Protein AF-K0RVX6-F1 (afdb_monomer_lite)

InterPro domains:
  IPR013709 2-isopropylmalate synthase LeuA, allosteric (dimerisation) domain [PF08502] (10-38)
  IPR036230 2-isopropylmalate synthase LeuA, al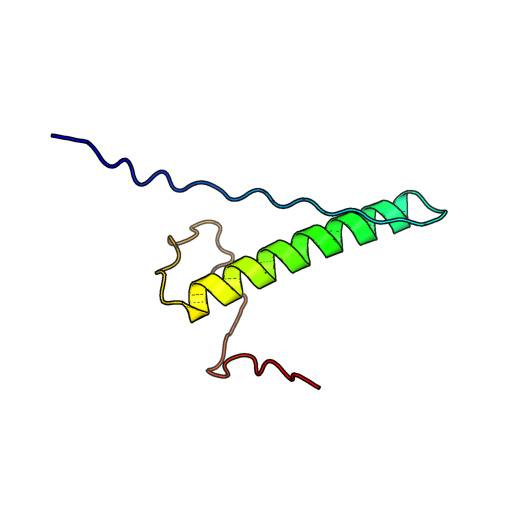losteric (dimerisation) domain superfamily [G3DSA:3.30.160.270] (2-38)
  IPR036230 2-isopropylmalate synthase LeuA, allosteric (dimerisation) domain superfamily [SSF110921] (10-37)

Structure (mmCIF, N/CA/C/O backbone):
data_AF-K0RVX6-F1
#
_entry.id   AF-K0RVX6-F1
#
loop_
_atom_site.group_PDB
_atom_site.id
_atom_site.type_symbol
_atom_site.label_atom_id
_atom_site.label_alt_id
_atom_site.label_comp_id
_atom_site.label_asym_id
_atom_site.label_entity_id
_atom_site.label_seq_id
_atom_site.pdbx_PDB_ins_code
_atom_site.Cartn_x
_atom_site.Cartn_y
_atom_site.Cartn_z
_atom_site.occupancy
_atom_site.B_iso_or_equiv
_atom_site.auth_seq_id
_atom_site.auth_comp_id
_atom_site.auth_asym_id
_atom_site.auth_atom_id
_atom_site.pdbx_PDB_model_num
ATOM 1 N N . MET A 1 1 ? -0.995 17.597 36.793 1.00 45.69 1 MET A N 1
ATOM 2 C CA . MET A 1 1 ? -2.194 17.531 35.933 1.00 45.69 1 MET A CA 1
ATOM 3 C C . MET A 1 1 ? -1.693 17.266 34.532 1.00 45.69 1 MET A C 1
ATOM 5 O O . MET A 1 1 ? -1.275 18.201 33.862 1.00 45.69 1 MET A O 1
ATOM 9 N N . ASP A 1 2 ? -1.638 15.998 34.136 1.00 45.34 2 ASP A N 1
ATOM 10 C CA . ASP A 1 2 ? -1.099 15.619 32.833 1.00 45.34 2 ASP A CA 1
ATOM 11 C C . ASP A 1 2 ? -2.229 15.665 31.813 1.00 45.34 2 ASP A C 1
ATOM 13 O O . ASP A 1 2 ? -3.156 14.856 31.836 1.00 45.34 2 ASP A O 1
ATOM 17 N N . ALA A 1 3 ? -2.182 16.674 30.947 1.00 55.59 3 ALA A N 1
ATOM 18 C CA . ALA A 1 3 ? -3.080 16.791 29.816 1.00 55.59 3 ALA A CA 1
ATOM 19 C C . ALA A 1 3 ? -2.798 15.630 28.851 1.00 55.59 3 ALA A C 1
ATOM 21 O O . ALA A 1 3 ? -1.930 15.725 27.980 1.00 55.59 3 ALA A O 1
ATOM 22 N N . GLN A 1 4 ? -3.528 14.520 29.000 1.00 61.03 4 GLN A N 1
ATOM 23 C CA . GLN A 1 4 ? -3.659 13.510 27.955 1.00 61.03 4 GLN A CA 1
ATOM 24 C C . GLN A 1 4 ? -4.359 14.163 26.763 1.00 61.03 4 GLN A C 1
ATOM 26 O O . GLN A 1 4 ? -5.573 14.088 26.587 1.00 61.03 4 GLN A O 1
ATOM 31 N N . THR A 1 5 ? -3.569 14.843 25.936 1.00 56.22 5 THR A N 1
ATOM 32 C CA . THR A 1 5 ? -3.979 15.196 24.586 1.00 56.22 5 THR A CA 1
ATOM 33 C C . THR A 1 5 ? -4.195 13.872 23.863 1.00 56.22 5 THR A C 1
ATOM 35 O O . THR A 1 5 ? -3.250 13.190 23.468 1.00 56.22 5 THR A O 1
ATOM 38 N N . SER A 1 6 ? -5.456 13.451 23.758 1.00 52.25 6 SER A N 1
ATOM 39 C CA . SER A 1 6 ? -5.872 12.401 22.834 1.00 52.25 6 SER A CA 1
ATOM 40 C C . SER A 1 6 ? -5.650 12.950 21.430 1.00 52.25 6 SER A C 1
ATOM 42 O O . SER A 1 6 ? -6.562 13.450 20.776 1.00 52.25 6 SER A O 1
ATOM 44 N N . GLN A 1 7 ? -4.388 12.989 21.001 1.00 52.62 7 GLN A N 1
ATOM 45 C CA . GLN A 1 7 ? -4.057 13.344 19.640 1.00 52.62 7 GLN A CA 1
ATOM 46 C C . GLN A 1 7 ? -4.710 12.274 18.783 1.00 52.62 7 GLN A C 1
ATOM 48 O O . GLN A 1 7 ? -4.312 11.106 18.830 1.00 52.62 7 GLN A O 1
ATOM 53 N N . LEU A 1 8 ? -5.731 12.681 18.032 1.00 56.56 8 LEU A N 1
ATOM 54 C CA . LEU A 1 8 ? -6.274 11.945 16.904 1.00 56.56 8 LEU A CA 1
ATOM 55 C C . LEU A 1 8 ? -5.124 11.732 15.918 1.00 56.56 8 LEU A C 1
ATOM 57 O O . LEU A 1 8 ? -4.921 12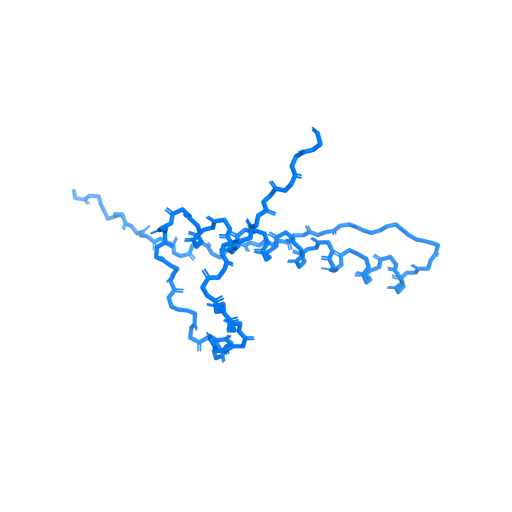.498 14.984 1.00 56.56 8 LEU A O 1
ATOM 61 N N . ARG A 1 9 ? -4.279 10.735 16.195 1.00 64.56 9 ARG A N 1
ATOM 62 C CA . ARG A 1 9 ? -3.131 10.398 15.366 1.00 64.56 9 ARG A CA 1
ATOM 63 C C . ARG A 1 9 ? -3.689 9.835 14.075 1.00 64.56 9 ARG A C 1
ATOM 65 O O . ARG A 1 9 ? -4.060 8.662 14.020 1.00 64.56 9 ARG A O 1
ATOM 72 N N . GLU A 1 10 ? -3.733 10.673 13.049 1.00 71.88 10 GLU A N 1
ATOM 73 C CA . GLU A 1 10 ? -3.968 10.239 11.681 1.00 71.88 10 GLU A CA 1
ATOM 74 C C . GLU A 1 10 ? -2.965 9.130 11.343 1.00 71.88 10 GLU A C 1
ATOM 76 O O . GLU A 1 10 ? -1.743 9.325 11.321 1.00 71.88 10 GLU A O 1
ATOM 81 N N . LYS A 1 11 ? -3.479 7.913 11.153 1.00 81.38 11 LYS A N 1
ATOM 82 C CA . LYS A 1 11 ? -2.658 6.751 10.825 1.00 81.38 11 LYS A CA 1
ATOM 83 C C . LYS A 1 11 ? -2.411 6.768 9.319 1.00 81.38 11 LYS A C 1
ATOM 85 O O . LYS A 1 11 ? -3.328 6.554 8.536 1.00 81.38 11 LYS A O 1
ATOM 90 N N . LYS A 1 12 ? -1.165 7.015 8.913 1.00 90.31 12 LYS A N 1
ATOM 91 C CA . LYS A 1 12 ? -0.757 6.956 7.503 1.00 90.31 12 LYS A CA 1
ATOM 92 C C . LYS A 1 12 ? -0.530 5.503 7.078 1.00 90.31 12 LYS A C 1
ATOM 94 O O . LYS A 1 12 ? 0.083 4.733 7.821 1.00 90.31 12 LYS A O 1
ATOM 99 N N . PHE A 1 13 ? -0.999 5.148 5.883 1.00 92.56 13 PHE A N 1
ATOM 100 C CA . PHE A 1 13 ? -0.830 3.822 5.286 1.00 92.56 13 PHE A CA 1
ATOM 101 C C . PHE A 1 13 ? -0.004 3.921 4.009 1.00 92.56 13 PHE A C 1
ATOM 103 O O . PHE A 1 13 ? -0.221 4.808 3.189 1.00 92.56 13 PHE A O 1
ATOM 110 N N . SER A 1 14 ? 0.930 2.991 3.842 1.00 94.25 14 SER A N 1
ATOM 111 C CA . SER A 1 14 ? 1.736 2.843 2.634 1.00 94.25 14 SER A CA 1
ATOM 112 C C . SER A 1 14 ? 1.643 1.415 2.107 1.00 94.25 14 SER A C 1
ATOM 114 O O . SER A 1 14 ? 1.426 0.451 2.857 1.00 94.25 14 SER A O 1
ATOM 116 N N . GLY A 1 15 ? 1.812 1.271 0.799 1.00 93.31 15 GLY A N 1
ATOM 117 C CA . GLY A 1 15 ? 1.829 -0.008 0.109 1.00 93.31 15 GLY A CA 1
ATOM 118 C C . GLY A 1 15 ? 2.961 -0.048 -0.903 1.00 93.31 15 GLY A C 1
ATOM 119 O O . GLY A 1 15 ? 3.515 0.984 -1.276 1.00 93.31 15 GLY A O 1
ATOM 120 N N . SER A 1 16 ? 3.322 -1.257 -1.308 1.00 95.12 16 SER A N 1
ATOM 121 C CA . SER A 1 16 ? 4.292 -1.518 -2.363 1.00 95.12 16 SER A CA 1
ATOM 122 C C . SER A 1 16 ? 3.646 -2.428 -3.397 1.00 95.12 16 SER A C 1
ATOM 124 O O . SER A 1 16 ? 2.801 -3.264 -3.070 1.00 95.12 16 SER A O 1
ATOM 126 N N . GLY A 1 17 ? 4.024 -2.228 -4.651 1.00 93.25 17 GLY A N 1
ATOM 127 C CA . GLY A 1 17 ? 3.598 -3.030 -5.782 1.00 93.25 17 GLY A CA 1
ATOM 128 C C . GLY A 1 17 ? 4.789 -3.223 -6.703 1.00 93.25 17 GLY A C 1
ATOM 129 O O . GLY A 1 17 ? 5.566 -2.295 -6.909 1.00 93.25 17 GLY A O 1
ATOM 130 N N . SER A 1 18 ? 4.953 -4.440 -7.210 1.00 95.44 18 SER A N 1
ATOM 131 C CA . SER A 1 18 ? 5.964 -4.764 -8.211 1.00 95.44 18 SER A CA 1
ATOM 132 C C . SER A 1 18 ? 5.248 -5.180 -9.483 1.00 95.44 18 SER A C 1
ATOM 134 O O . SER A 1 18 ? 4.311 -5.985 -9.445 1.00 95.44 18 SER A O 1
ATOM 136 N N . ASP A 1 19 ? 5.652 -4.567 -10.584 1.00 96.00 19 ASP A N 1
ATOM 137 C CA . ASP A 1 19 ? 5.264 -4.939 -11.932 1.00 96.00 19 ASP A CA 1
ATOM 138 C C . ASP A 1 19 ? 6.316 -4.409 -12.911 1.00 96.00 19 ASP A C 1
ATOM 140 O O . ASP A 1 19 ? 7.118 -3.546 -12.546 1.00 96.00 19 ASP A O 1
ATOM 144 N N . THR A 1 20 ? 6.313 -4.910 -14.144 1.00 96.75 20 THR A N 1
ATOM 145 C CA . THR A 1 20 ? 7.183 -4.394 -15.212 1.00 96.75 20 THR A CA 1
ATOM 146 C C . THR A 1 20 ? 6.780 -2.984 -15.641 1.00 96.75 20 THR A C 1
ATOM 148 O O . THR A 1 20 ? 7.609 -2.222 -16.129 1.00 96.75 20 THR A O 1
ATOM 151 N N . ASP A 1 21 ? 5.505 -2.641 -15.453 1.00 97.31 21 ASP A N 1
ATOM 152 C CA . ASP A 1 21 ? 4.913 -1.355 -15.804 1.00 97.31 21 ASP A CA 1
ATOM 153 C C . ASP A 1 21 ? 4.751 -0.448 -14.563 1.00 97.31 21 ASP A C 1
ATOM 155 O O . ASP A 1 21 ? 4.299 -0.874 -13.492 1.00 97.31 21 ASP A O 1
ATOM 159 N N . ILE A 1 22 ? 5.120 0.832 -14.695 1.00 96.44 22 ILE A N 1
ATOM 160 C CA . ILE A 1 22 ? 5.084 1.816 -13.596 1.00 96.44 22 ILE A CA 1
ATOM 161 C C . ILE A 1 22 ? 3.642 2.133 -13.163 1.00 96.44 22 ILE A C 1
ATOM 163 O O . ILE A 1 22 ? 3.353 2.276 -11.971 1.00 96.44 22 ILE A O 1
ATOM 167 N N . ILE A 1 23 ? 2.708 2.217 -14.109 1.00 97.50 23 ILE A N 1
ATOM 168 C CA . ILE A 1 23 ? 1.292 2.466 -13.823 1.00 97.50 23 ILE A CA 1
ATOM 169 C C . ILE A 1 23 ? 0.715 1.277 -13.059 1.00 97.50 23 ILE A C 1
ATOM 171 O O . ILE A 1 23 ? 0.072 1.451 -12.024 1.00 97.50 23 ILE A O 1
ATOM 175 N N . THR A 1 24 ? 1.015 0.058 -13.497 1.00 97.12 24 THR A N 1
ATOM 176 C CA . THR A 1 24 ? 0.469 -1.137 -12.842 1.00 97.12 24 THR A CA 1
ATOM 177 C C . THR A 1 24 ? 1.098 -1.374 -11.465 1.00 97.12 24 THR A C 1
ATOM 179 O O . THR A 1 24 ? 0.389 -1.664 -10.496 1.00 97.12 24 THR A O 1
ATOM 182 N N . SER A 1 25 ? 2.411 -1.171 -11.324 1.00 96.75 25 SER A N 1
ATOM 183 C CA . SER A 1 25 ? 3.096 -1.263 -10.026 1.00 96.75 25 SER A CA 1
ATOM 184 C C . SER A 1 25 ? 2.600 -0.212 -9.024 1.00 96.75 25 SER A C 1
ATOM 186 O O . SER A 1 25 ? 2.353 -0.552 -7.862 1.00 96.75 25 SER A O 1
ATOM 188 N N . SER A 1 26 ? 2.356 1.031 -9.457 1.00 96.62 26 SER A N 1
ATOM 189 C CA . SER A 1 26 ? 1.789 2.080 -8.595 1.00 96.62 26 SER A CA 1
ATOM 190 C C . SER A 1 26 ? 0.334 1.802 -8.199 1.00 96.62 26 SER A C 1
ATOM 192 O O . SER A 1 26 ? -0.011 1.951 -7.024 1.00 96.62 26 SER A O 1
ATOM 194 N N . ALA A 1 27 ? -0.499 1.300 -9.117 1.00 97.62 27 ALA A N 1
ATOM 195 C CA . ALA A 1 27 ? -1.864 0.879 -8.805 1.00 97.62 27 ALA A CA 1
ATOM 196 C C . ALA A 1 27 ? -1.882 -0.247 -7.756 1.00 97.62 27 ALA A C 1
ATOM 198 O O . ALA A 1 27 ? -2.624 -0.176 -6.774 1.00 97.62 27 ALA A O 1
ATOM 199 N N . ARG A 1 28 ? -1.005 -1.253 -7.893 1.00 96.94 28 ARG A N 1
ATOM 200 C CA . ARG A 1 28 ? -0.845 -2.327 -6.893 1.00 96.94 28 ARG A CA 1
ATOM 201 C C . ARG A 1 28 ? -0.401 -1.791 -5.532 1.00 96.94 28 ARG A C 1
ATOM 203 O O . ARG A 1 28 ? -0.946 -2.198 -4.504 1.00 96.94 28 ARG A O 1
ATOM 210 N N . ALA A 1 29 ? 0.554 -0.862 -5.515 1.00 97.06 29 ALA A N 1
ATOM 211 C CA . ALA A 1 29 ? 1.007 -0.211 -4.289 1.00 97.06 29 ALA A CA 1
ATOM 212 C C . ALA A 1 29 ? -0.136 0.550 -3.597 1.00 97.06 29 ALA A C 1
ATOM 214 O O . ALA A 1 29 ? -0.311 0.438 -2.381 1.00 97.06 29 ALA A O 1
ATOM 215 N N . TYR A 1 30 ? -0.954 1.263 -4.373 1.00 96.81 30 TYR A N 1
ATOM 216 C CA . TYR A 1 30 ? -2.110 2.000 -3.873 1.00 96.81 30 TYR A CA 1
ATOM 217 C C . TYR A 1 30 ? -3.178 1.071 -3.281 1.00 96.81 30 TYR A C 1
ATOM 219 O O . TYR A 1 30 ? -3.594 1.259 -2.137 1.00 96.81 30 TYR A O 1
ATOM 227 N N . VAL A 1 31 ? -3.549 0.003 -3.994 1.00 96.38 31 VAL A N 1
ATOM 228 C CA . VAL A 1 31 ? -4.506 -1.007 -3.503 1.00 96.38 31 VAL A CA 1
ATOM 229 C C . VAL A 1 31 ? -4.005 -1.670 -2.217 1.00 96.38 31 VAL A C 1
ATOM 231 O O . VAL A 1 31 ? -4.767 -1.840 -1.267 1.00 96.38 31 VAL A O 1
ATOM 234 N N . SER A 1 32 ? -2.709 -1.981 -2.130 1.00 96.88 32 SER A N 1
ATOM 235 C CA . SER A 1 32 ? -2.093 -2.515 -0.907 1.00 96.88 32 SER A CA 1
ATOM 236 C C . SER A 1 32 ? -2.237 -1.556 0.283 1.00 96.88 32 SER A C 1
ATOM 238 O O . SER A 1 32 ? -2.578 -1.984 1.390 1.00 96.88 32 SER A O 1
ATOM 240 N N . ALA A 1 33 ? -2.039 -0.250 0.071 1.00 95.69 33 ALA A N 1
ATOM 241 C CA . ALA A 1 33 ? -2.248 0.759 1.108 1.00 95.69 33 ALA A CA 1
ATOM 242 C C . ALA A 1 33 ? -3.723 0.840 1.545 1.00 95.69 33 ALA A C 1
ATOM 244 O O . ALA A 1 33 ? -4.003 0.865 2.747 1.00 95.69 33 ALA A O 1
ATOM 245 N N . LEU A 1 34 ? -4.661 0.814 0.590 1.00 94.56 34 LEU A N 1
ATOM 246 C CA . LEU A 1 34 ? -6.101 0.828 0.868 1.00 94.56 34 LEU A CA 1
ATOM 247 C C . LEU A 1 34 ? -6.550 -0.406 1.652 1.00 94.56 34 LEU A C 1
ATOM 249 O O . LEU A 1 34 ? -7.258 -0.274 2.649 1.00 94.56 34 LEU A O 1
ATOM 253 N N . ASN A 1 35 ? -6.080 -1.596 1.279 1.00 95.12 35 ASN A N 1
ATOM 254 C CA . ASN A 1 35 ? -6.406 -2.829 1.995 1.00 95.12 35 ASN A CA 1
ATOM 255 C C . ASN A 1 35 ? -5.925 -2.778 3.452 1.00 95.12 35 ASN A C 1
ATOM 257 O O . ASN A 1 35 ? -6.648 -3.199 4.359 1.00 95.12 35 ASN A O 1
ATOM 261 N N . LYS A 1 36 ? -4.741 -2.202 3.711 1.00 92.75 36 LYS A N 1
ATOM 262 C CA . LYS A 1 36 ? -4.242 -1.989 5.081 1.00 92.75 36 LYS A CA 1
ATOM 263 C C . LYS A 1 36 ? -5.110 -1.004 5.867 1.00 92.75 36 LYS A C 1
ATOM 265 O O . LYS A 1 36 ? -5.372 -1.259 7.045 1.00 92.75 36 LYS A O 1
ATOM 270 N N . LEU A 1 37 ? -5.570 0.077 5.232 1.00 89.94 37 LEU A N 1
ATOM 271 C CA . LEU A 1 37 ? -6.470 1.062 5.841 1.00 89.94 37 LEU A CA 1
ATOM 272 C C . LEU A 1 37 ? -7.808 0.427 6.213 1.00 89.94 37 LEU A C 1
ATOM 274 O O . LEU A 1 37 ? -8.232 0.524 7.364 1.00 89.94 37 LEU A O 1
ATOM 278 N N . LEU A 1 38 ? -8.453 -0.252 5.264 1.00 90.31 38 LEU A N 1
ATOM 279 C CA . LEU A 1 38 ? -9.749 -0.897 5.476 1.00 90.31 38 LEU A CA 1
ATOM 280 C C . LEU A 1 38 ? -9.652 -1.961 6.569 1.00 90.31 38 LEU A C 1
ATOM 282 O O . LEU A 1 38 ? -10.442 -1.953 7.507 1.00 90.31 38 LEU A O 1
ATOM 286 N N . THR A 1 39 ? -8.615 -2.800 6.529 1.00 88.81 39 THR A N 1
ATOM 287 C CA . THR A 1 39 ? -8.362 -3.812 7.568 1.00 88.81 39 THR A CA 1
ATOM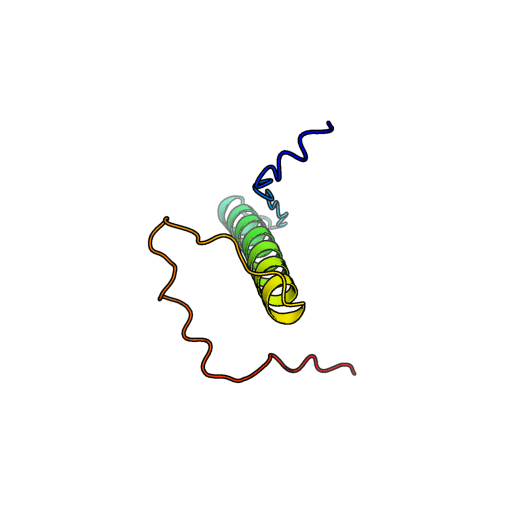 288 C C . THR A 1 39 ? -8.139 -3.179 8.943 1.00 88.81 39 THR A C 1
ATOM 290 O O . THR A 1 39 ? -8.576 -3.711 9.964 1.00 88.81 39 THR A O 1
ATOM 293 N N . TRP A 1 40 ? -7.439 -2.044 9.014 1.00 87.31 40 TRP A N 1
ATOM 294 C CA . TRP A 1 40 ? -7.266 -1.310 10.267 1.00 87.31 40 TRP A CA 1
ATOM 295 C C . TRP A 1 40 ? -8.592 -0.735 10.779 1.00 87.31 40 TRP A C 1
ATOM 297 O O . TRP A 1 40 ? -8.900 -0.900 11.959 1.00 87.31 40 TRP A O 1
ATOM 307 N N . LYS A 1 41 ? -9.395 -0.133 9.894 1.00 85.06 41 LYS A N 1
ATOM 308 C CA . LYS A 1 41 ? -10.716 0.420 10.220 1.00 85.06 41 LYS A CA 1
ATOM 309 C C . LYS A 1 41 ? -11.662 -0.669 10.735 1.00 85.06 41 LYS A C 1
ATOM 311 O O . LYS A 1 41 ? -12.246 -0.495 11.800 1.00 85.06 41 LYS A O 1
ATOM 316 N N . ILE A 1 42 ? -11.739 -1.808 10.044 1.00 84.50 42 ILE A N 1
ATOM 317 C CA . ILE A 1 42 ? -12.573 -2.958 10.430 1.00 84.50 42 ILE A CA 1
ATOM 318 C C . ILE A 1 42 ? -12.156 -3.505 11.800 1.00 84.50 42 ILE A C 1
ATOM 320 O O . ILE A 1 42 ? -13.005 -3.689 12.666 1.00 84.50 42 ILE A O 1
ATOM 324 N N . ARG A 1 43 ? -10.853 -3.718 12.044 1.00 84.25 43 ARG A N 1
ATOM 325 C CA . ARG A 1 43 ? -10.370 -4.194 13.355 1.00 84.2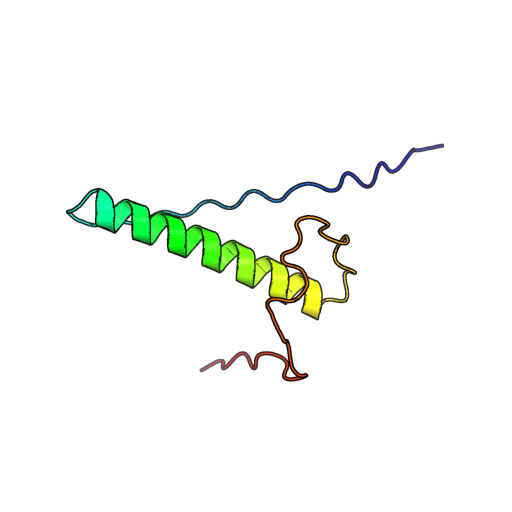5 43 ARG A CA 1
ATOM 326 C C . ARG A 1 43 ? -10.725 -3.235 14.487 1.00 84.25 43 ARG A C 1
ATOM 328 O O . ARG A 1 43 ? -11.087 -3.677 15.569 1.00 84.25 43 ARG A O 1
ATOM 335 N N . ARG A 1 44 ? -10.645 -1.929 14.238 1.00 81.75 44 ARG A N 1
ATOM 336 C CA . ARG A 1 44 ? -10.987 -0.911 15.233 1.00 81.75 44 ARG A CA 1
ATOM 337 C C . ARG A 1 44 ? -12.484 -0.901 15.558 1.00 81.75 44 ARG A C 1
ATOM 339 O O . ARG A 1 44 ? -12.838 -0.835 16.728 1.00 81.75 44 ARG A O 1
ATOM 346 N N . MET A 1 45 ? -13.339 -1.068 14.546 1.00 75.69 45 MET A N 1
ATOM 347 C CA . MET A 1 45 ? -14.782 -1.269 14.743 1.00 75.69 45 MET A CA 1
ATOM 348 C C . MET A 1 45 ? -15.073 -2.540 15.552 1.00 75.69 45 MET A C 1
ATOM 350 O O . MET A 1 45 ? -15.872 -2.505 16.482 1.00 75.69 45 MET A O 1
ATOM 354 N N . ALA A 1 46 ? -14.405 -3.653 15.230 1.00 76.25 46 ALA A N 1
ATOM 355 C CA . ALA A 1 46 ? -14.597 -4.930 15.918 1.00 76.25 46 ALA A CA 1
ATOM 356 C C . 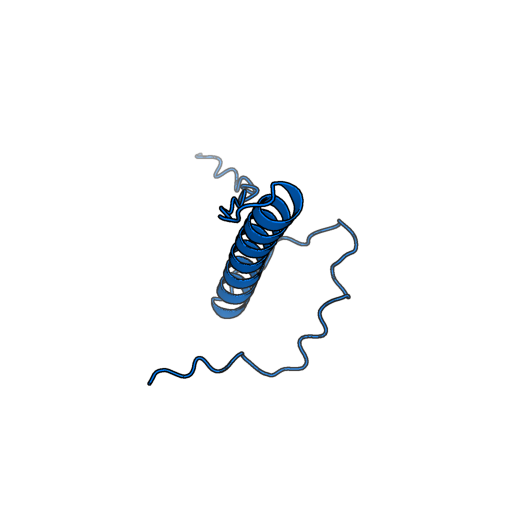ALA A 1 46 ? -14.151 -4.896 17.390 1.00 76.25 46 ALA A C 1
ATOM 358 O O . ALA A 1 46 ? -14.781 -5.528 18.233 1.00 76.25 46 ALA A O 1
ATOM 359 N N . ASN A 1 47 ? -13.097 -4.136 17.703 1.00 75.25 47 ASN A N 1
ATOM 360 C CA . ASN A 1 47 ? -12.565 -3.995 19.059 1.00 75.25 47 ASN A CA 1
ATOM 361 C C . ASN A 1 47 ? -13.331 -2.976 19.926 1.00 75.25 47 ASN A C 1
ATOM 363 O O . ASN A 1 47 ? -12.928 -2.734 21.059 1.00 75.25 47 ASN A O 1
ATOM 367 N N . GLY A 1 48 ? -14.421 -2.379 19.426 1.00 62.94 48 GLY A N 1
ATOM 368 C CA . GLY A 1 48 ? -15.254 -1.453 20.205 1.00 62.94 48 GLY A CA 1
ATOM 369 C C . GLY A 1 48 ? -14.613 -0.088 20.474 1.00 62.94 48 GLY A C 1
ATOM 370 O O . GLY A 1 48 ? -15.168 0.711 21.226 1.00 62.94 48 GLY A O 1
ATOM 371 N N . ASP A 1 49 ? -13.479 0.212 19.838 1.00 62.62 49 ASP A N 1
ATOM 372 C CA . ASP A 1 49 ? -12.887 1.543 19.863 1.00 62.62 49 ASP A CA 1
ATOM 373 C C . ASP A 1 49 ? -13.790 2.466 19.043 1.00 62.62 49 ASP A C 1
ATOM 375 O O . ASP A 1 49 ? -13.730 2.458 17.809 1.00 62.62 49 ASP A O 1
ATOM 379 N N . ALA A 1 50 ? -14.625 3.260 19.723 1.00 57.66 50 ALA A N 1
ATOM 380 C CA . ALA A 1 50 ? -15.439 4.299 19.102 1.00 57.66 50 ALA A CA 1
ATOM 381 C C . ALA A 1 50 ? -14.573 5.088 18.107 1.00 57.66 50 ALA A C 1
ATOM 383 O O . ALA A 1 50 ? -13.597 5.751 18.478 1.00 57.66 50 ALA A O 1
ATOM 384 N N . LEU A 1 51 ? -14.874 4.930 16.817 1.00 58.25 51 LEU A N 1
ATOM 385 C CA . LEU A 1 51 ? -14.148 5.631 15.773 1.00 58.25 51 LEU A CA 1
ATOM 386 C C . LEU A 1 51 ? -14.402 7.129 15.964 1.00 58.25 51 LEU A C 1
ATOM 388 O O . LEU A 1 51 ? -15.561 7.519 16.123 1.00 58.25 51 LEU A O 1
ATOM 392 N N . PRO A 1 52 ? -13.359 7.975 15.954 1.00 55.19 52 PRO A N 1
ATOM 393 C CA . PRO A 1 52 ? -13.575 9.410 15.902 1.00 55.19 52 PRO A CA 1
ATOM 394 C C . PRO A 1 52 ? -14.435 9.721 14.677 1.00 55.19 52 PRO A C 1
ATOM 396 O O . PRO A 1 52 ? -14.176 9.189 13.595 1.00 55.19 52 PRO A O 1
ATOM 399 N N . VAL A 1 53 ? -15.490 10.513 14.882 1.00 54.84 53 VAL A N 1
ATOM 400 C CA . VAL A 1 53 ? -16.432 10.883 13.826 1.00 54.84 53 VAL A CA 1
ATOM 401 C C . VAL A 1 53 ? -15.644 11.573 12.714 1.00 54.84 53 VAL A C 1
ATOM 403 O O . VAL A 1 53 ? -15.083 12.651 12.890 1.00 54.84 53 VAL A O 1
ATOM 406 N N . ASP A 1 54 ? -15.511 10.884 11.589 1.00 54.78 54 ASP A N 1
ATOM 407 C CA . ASP A 1 54 ? -14.841 11.415 10.416 1.00 54.78 54 ASP A CA 1
ATOM 408 C C . ASP A 1 54 ? -15.840 12.327 9.694 1.00 54.78 54 ASP A C 1
ATOM 410 O O . ASP A 1 54 ? -16.788 11.861 9.059 1.00 54.78 54 ASP A O 1
ATOM 414 N N . THR A 1 55 ? -15.673 13.641 9.854 1.00 54.66 55 THR A N 1
ATOM 415 C CA . THR A 1 55 ? -16.537 14.674 9.262 1.00 54.66 55 THR A CA 1
ATOM 416 C C . THR A 1 55 ? -16.307 14.864 7.759 1.00 54.66 55 THR A C 1
ATOM 418 O O . THR A 1 55 ? -16.934 15.731 7.155 1.00 54.66 55 THR A O 1
ATOM 421 N N . THR A 1 56 ? -15.472 14.039 7.115 1.00 57.75 56 THR A N 1
ATOM 422 C CA . THR A 1 56 ? -15.172 14.119 5.671 1.00 57.75 56 THR A CA 1
ATOM 423 C C . THR A 1 56 ? -16.292 13.602 4.751 1.00 57.75 56 THR A C 1
ATOM 425 O O . THR A 1 56 ? -16.103 13.488 3.543 1.00 57.75 56 THR A O 1
ATOM 428 N N . GLY A 1 57 ? -17.487 13.311 5.282 1.00 49.41 57 GLY A N 1
ATOM 429 C CA . GLY A 1 57 ? -18.689 13.037 4.478 1.00 49.41 57 GLY A CA 1
ATOM 430 C C . GLY A 1 57 ? -18.789 11.628 3.874 1.00 49.41 57 GLY A C 1
ATOM 431 O O . GLY A 1 57 ? -19.800 11.300 3.265 1.00 49.41 57 GLY A O 1
ATOM 432 N N . VAL A 1 58 ? -17.802 10.753 4.092 1.00 55.19 58 VAL A N 1
ATOM 433 C CA . VAL A 1 58 ? -17.822 9.331 3.669 1.00 55.19 58 VAL A CA 1
ATOM 434 C C . VAL A 1 58 ? -18.527 8.395 4.663 1.00 55.19 58 VAL A C 1
ATOM 436 O O . VAL A 1 58 ? -18.582 7.182 4.454 1.00 55.19 58 VAL A O 1
ATOM 439 N N . ALA A 1 59 ? -19.092 8.945 5.742 1.00 49.66 59 ALA A N 1
ATOM 440 C CA . ALA A 1 59 ? -19.647 8.200 6.874 1.00 49.66 59 ALA A CA 1
ATOM 441 C C . ALA A 1 59 ? -20.811 7.247 6.522 1.00 49.66 59 ALA A C 1
ATOM 443 O O . ALA A 1 59 ? -21.034 6.294 7.260 1.00 49.66 59 ALA A O 1
ATOM 444 N N . ASN A 1 60 ? -21.495 7.446 5.387 1.00 47.22 60 ASN A N 1
ATOM 445 C CA . ASN A 1 60 ? -22.665 6.652 4.978 1.00 47.22 60 ASN A CA 1
ATOM 446 C C . ASN A 1 60 ? -22.421 5.656 3.827 1.00 47.22 60 ASN A C 1
ATOM 448 O O . ASN A 1 60 ? -23.350 4.963 3.427 1.00 47.22 60 ASN A O 1
ATOM 452 N N . ALA A 1 61 ? -21.210 5.567 3.264 1.00 50.69 61 ALA A N 1
ATOM 453 C CA . ALA A 1 61 ? -20.971 4.737 2.072 1.00 50.69 61 ALA A CA 1
ATOM 454 C C . ALA A 1 61 ? -20.730 3.246 2.373 1.00 50.69 61 ALA A C 1
ATOM 456 O O . ALA A 1 61 ? -20.665 2.435 1.454 1.00 50.69 61 ALA A O 1
ATOM 457 N N . ILE A 1 62 ? -20.576 2.873 3.645 1.00 52.44 62 ILE A N 1
ATOM 458 C CA . ILE A 1 62 ? -20.381 1.480 4.050 1.00 52.44 62 ILE A CA 1
ATOM 459 C C . ILE A 1 62 ? -21.581 1.096 4.907 1.00 52.44 62 ILE A C 1
ATOM 461 O O . ILE A 1 62 ? -21.544 1.218 6.130 1.00 52.44 62 ILE A O 1
ATOM 465 N N . ALA A 1 63 ? -22.663 0.676 4.250 1.00 46.62 63 ALA A N 1
ATOM 466 C CA . ALA A 1 63 ? -23.756 -0.027 4.905 1.00 46.62 63 ALA A CA 1
ATOM 467 C C . ALA A 1 63 ? -23.203 -1.365 5.412 1.00 46.62 63 ALA A C 1
ATOM 469 O O . ALA A 1 63 ? -23.133 -2.351 4.682 1.00 46.62 63 ALA A O 1
ATOM 470 N N . ILE A 1 64 ? -22.709 -1.370 6.650 1.00 52.31 64 ILE A N 1
ATOM 471 C CA . ILE A 1 64 ? -22.399 -2.598 7.376 1.00 52.31 64 ILE A CA 1
ATOM 472 C C . ILE A 1 64 ? -23.734 -3.065 7.956 1.00 52.31 64 ILE A C 1
ATOM 474 O O . ILE A 1 64 ? -24.038 -2.809 9.120 1.00 52.31 64 ILE A O 1
ATOM 478 N N . ASP A 1 65 ? -24.570 -3.675 7.117 1.00 49.59 65 ASP A N 1
ATOM 479 C CA . ASP A 1 65 ? -25.733 -4.431 7.581 1.00 49.59 65 ASP A CA 1
ATOM 480 C C . ASP A 1 65 ? -25.217 -5.631 8.380 1.00 49.59 65 ASP A C 1
ATOM 482 O O . ASP A 1 65 ? -24.973 -6.695 7.828 1.00 49.59 65 ASP A O 1
ATOM 486 N N . GLY A 1 66 ? -24.965 -5.411 9.674 1.00 50.56 66 GLY A N 1
ATOM 487 C CA . GLY A 1 66 ? -24.992 -6.388 10.769 1.00 50.56 66 GLY A CA 1
ATOM 488 C C . GLY A 1 66 ? -24.061 -7.607 10.740 1.00 50.56 66 GLY A C 1
ATOM 489 O O . GLY A 1 66 ? -23.889 -8.237 11.783 1.00 50.56 66 GLY A O 1
ATOM 490 N N . GLU A 1 67 ? -23.439 -7.957 9.621 1.00 47.2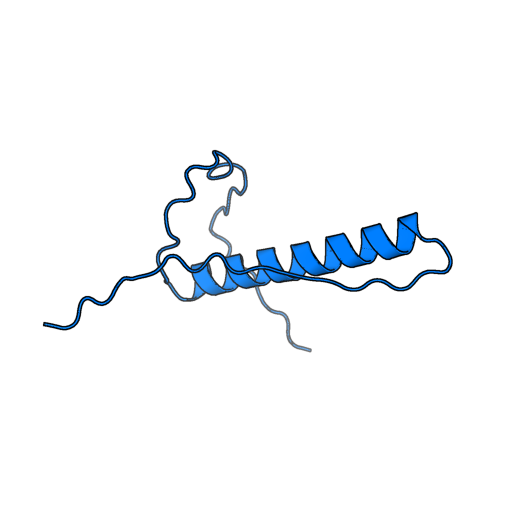2 67 GLU A N 1
ATOM 491 C CA . GLU A 1 67 ? -22.698 -9.201 9.484 1.00 47.22 67 GLU A CA 1
ATOM 492 C C . GLU A 1 67 ? -21.212 -8.956 9.741 1.00 47.22 67 GLU A C 1
ATOM 494 O O . GLU A 1 67 ? -20.486 -8.324 8.969 1.00 47.22 67 GLU A O 1
ATOM 499 N N . LYS A 1 68 ? -20.757 -9.427 10.905 1.00 52.62 68 LYS A N 1
ATOM 500 C CA . LYS A 1 68 ? -19.341 -9.411 11.272 1.00 52.62 68 LYS A CA 1
ATOM 501 C C . LYS A 1 68 ? -18.568 -10.247 10.243 1.00 52.62 68 LYS A C 1
ATOM 503 O O . LYS A 1 68 ? -18.966 -11.382 9.990 1.00 52.62 68 LYS A O 1
ATOM 508 N N . PRO A 1 69 ? -17.453 -9.748 9.683 1.00 55.72 69 PRO A N 1
ATOM 509 C CA . PRO A 1 69 ? -16.678 -10.516 8.720 1.00 55.72 69 PRO A CA 1
ATOM 510 C C . PRO A 1 69 ? -16.129 -11.786 9.384 1.00 55.72 69 PRO A C 1
ATOM 512 O O . PRO A 1 69 ? -15.368 -11.715 10.352 1.00 55.72 69 PRO A O 1
ATOM 515 N N . VAL A 1 70 ? -16.529 -12.947 8.863 1.00 62.97 70 VAL A N 1
ATOM 516 C CA . VAL A 1 70 ? -16.038 -14.260 9.296 1.00 62.97 70 VAL A CA 1
ATOM 517 C C . VAL A 1 70 ? -14.620 -14.449 8.760 1.00 62.97 70 VAL A C 1
ATOM 519 O O . VAL A 1 70 ? -14.395 -14.475 7.551 1.00 62.97 70 VAL A O 1
ATOM 522 N N . VAL A 1 71 ? -13.646 -14.577 9.662 1.00 62.88 71 VAL A N 1
ATOM 523 C CA . VAL A 1 71 ? -12.269 -14.941 9.307 1.00 62.88 71 VAL A CA 1
ATOM 524 C C . VAL A 1 71 ? -12.212 -16.460 9.162 1.00 62.88 71 VAL A C 1
ATOM 526 O O . VAL A 1 71 ? -12.277 -17.175 10.157 1.00 62.88 71 VAL A O 1
ATOM 529 N N . VAL A 1 72 ? -12.114 -16.957 7.927 1.00 65.38 72 VAL A N 1
ATOM 530 C CA . VAL A 1 72 ? -11.909 -18.387 7.651 1.00 65.38 72 VAL A CA 1
ATOM 531 C C . VAL A 1 72 ? -10.426 -18.712 7.834 1.00 65.38 72 VAL A C 1
ATOM 533 O O . VAL A 1 72 ? -9.579 -18.214 7.093 1.00 65.38 72 VAL A O 1
ATOM 536 N N . THR A 1 73 ? -10.106 -19.529 8.834 1.00 60.00 73 THR A N 1
ATOM 537 C CA . THR A 1 73 ? -8.795 -20.173 8.998 1.00 60.00 73 THR A CA 1
ATOM 538 C C . THR A 1 73 ? -8.868 -21.591 8.437 1.00 60.00 73 THR A C 1
ATOM 540 O O . THR A 1 73 ? -9.774 -22.332 8.817 1.00 60.00 73 THR A O 1
ATOM 543 N N . ASN A 1 74 ? -7.943 -21.937 7.534 1.00 53.88 74 ASN A N 1
ATOM 544 C CA . ASN A 1 74 ? -7.739 -23.306 7.041 1.00 53.88 74 ASN A CA 1
ATOM 545 C C . ASN A 1 74 ? -7.147 -24.215 8.119 1.00 53.88 74 ASN A C 1
ATOM 547 O O . ASN A 1 74 ? -6.359 -23.692 8.942 1.00 53.88 74 ASN A O 1
#

Sequence (74 aa):
MDAQTSQLREKKFSGSGSDTDIITSSARAYVSALNKLLTWKIRRMANGDALPVDTTGVANAIAIDGEKPVVVTN

Organism: Thalassiosira oceanica (NCBI:txid159749)

Radius of gyration: 16.53 Å; chains: 1; bounding box: 33×41×52 Å

Secondary structure (DSSP, 8-state):
-------------------SSHHHHHHHHHHHHHHHHHHHHHHHHHTT------TTS-TTS----S-PPP----

pLDDT: mean 73.43, std 19.24, range [45.34, 97.62]

Foldseek 3Di:
DDPPPPPPPPDFFWAFADDPDPVRRVVRRVVRRVVVVVVVVLVCVVVVPPDDPDPPPCVPVDPPPPDRDDDDDD